Protein AF-A0A812WXY8-F1 (afdb_monomer_lite)

Structure (mmCIF, N/CA/C/O backbone):
data_AF-A0A812WXY8-F1
#
_entry.id   AF-A0A812WXY8-F1
#
loop_
_atom_site.group_PDB
_atom_site.id
_atom_site.type_symbol
_atom_site.label_atom_id
_atom_site.label_alt_id
_atom_site.label_comp_id
_atom_site.label_asym_id
_atom_site.label_entity_id
_atom_site.label_seq_id
_atom_site.pdbx_PDB_ins_code
_atom_site.Cartn_x
_atom_site.Cartn_y
_atom_site.Cartn_z
_atom_site.occupancy
_atom_site.B_iso_or_equiv
_atom_site.auth_seq_id
_atom_site.auth_comp_id
_atom_site.auth_asym_id
_atom_site.auth_atom_id
_atom_site.pdbx_PDB_model_num
ATOM 1 N N . MET A 1 1 ? -5.369 -4.329 -5.293 1.00 92.75 1 MET A N 1
ATOM 2 C CA . MET A 1 1 ? -5.398 -5.203 -4.104 1.00 92.75 1 MET A CA 1
ATOM 3 C C . MET A 1 1 ? -6.343 -4.602 -3.070 1.00 92.75 1 MET A C 1
ATOM 5 O O . MET A 1 1 ? -6.362 -3.384 -2.932 1.00 92.75 1 MET A O 1
ATOM 9 N N . HIS A 1 2 ? -7.153 -5.425 -2.402 1.00 94.81 2 HIS A N 1
ATOM 10 C CA . HIS A 1 2 ? -8.033 -4.974 -1.318 1.00 94.81 2 HIS A CA 1
ATOM 11 C C . HIS A 1 2 ? -7.280 -5.032 0.016 1.00 94.81 2 HIS A C 1
ATOM 13 O O . HIS A 1 2 ? -6.694 -6.066 0.333 1.00 94.81 2 HIS A O 1
ATOM 19 N N . ILE A 1 3 ? -7.305 -3.941 0.784 1.00 95.25 3 ILE A N 1
ATOM 20 C CA . ILE A 1 3 ? -6.678 -3.840 2.107 1.00 95.25 3 ILE A CA 1
ATOM 21 C C . ILE A 1 3 ? -7.783 -3.541 3.126 1.00 95.25 3 ILE A C 1
ATOM 23 O O . ILE A 1 3 ? -8.509 -2.567 2.926 1.00 95.25 3 ILE A O 1
ATOM 27 N N . PRO A 1 4 ? -7.926 -4.336 4.204 1.00 94.94 4 PRO A N 1
ATOM 28 C CA . PRO A 1 4 ? -8.888 -4.042 5.264 1.00 94.94 4 PRO A CA 1
ATOM 29 C C . PRO A 1 4 ? -8.693 -2.636 5.839 1.00 94.94 4 PRO A C 1
ATOM 31 O O . PRO A 1 4 ? -7.556 -2.201 6.019 1.00 94.94 4 PRO A O 1
ATOM 34 N N . GLU A 1 5 ? -9.789 -1.954 6.178 1.00 93.00 5 GLU A N 1
ATOM 35 C CA . GLU A 1 5 ? -9.777 -0.560 6.650 1.00 93.00 5 GLU A CA 1
ATOM 36 C C . GLU A 1 5 ? -8.794 -0.332 7.810 1.00 93.00 5 GLU A C 1
ATOM 38 O O . GLU A 1 5 ? -7.943 0.553 7.763 1.00 93.00 5 GLU A O 1
ATOM 43 N N . ASN A 1 6 ? -8.825 -1.212 8.814 1.00 93.62 6 ASN A N 1
ATOM 44 C CA . ASN A 1 6 ? -7.955 -1.145 9.991 1.00 93.62 6 ASN A CA 1
ATOM 45 C C . ASN A 1 6 ? -6.465 -1.406 9.686 1.00 93.62 6 ASN A C 1
ATOM 47 O O . ASN A 1 6 ? -5.612 -1.173 10.544 1.00 93.62 6 ASN A O 1
ATOM 51 N N . CYS A 1 7 ? -6.142 -1.893 8.487 1.00 95.81 7 CYS A N 1
ATOM 52 C CA . CYS A 1 7 ? -4.780 -2.173 8.044 1.00 95.81 7 CYS A CA 1
ATOM 53 C C . CYS A 1 7 ? -4.216 -1.090 7.120 1.00 95.81 7 CYS A C 1
ATOM 55 O O . CYS A 1 7 ? -3.000 -1.037 6.956 1.00 95.81 7 CYS A O 1
ATOM 57 N N . LYS A 1 8 ? -5.042 -0.217 6.530 1.00 94.25 8 LYS A N 1
ATOM 58 C CA . LYS A 1 8 ? -4.582 0.773 5.540 1.00 94.25 8 LYS A CA 1
ATOM 59 C C . LYS A 1 8 ? -3.500 1.687 6.098 1.00 94.25 8 LYS A C 1
ATOM 61 O O . LYS A 1 8 ? -2.414 1.742 5.535 1.00 94.25 8 LYS A O 1
ATOM 66 N N . GLY A 1 9 ? -3.750 2.305 7.254 1.00 94.19 9 GLY A N 1
ATOM 67 C CA . GLY A 1 9 ? -2.773 3.175 7.916 1.00 94.19 9 GLY A CA 1
ATOM 68 C C . GLY A 1 9 ? -1.476 2.457 8.310 1.00 94.19 9 GLY A C 1
ATOM 69 O O . GLY A 1 9 ? -0.403 3.053 8.271 1.00 94.19 9 GLY A O 1
ATOM 70 N N . TRP A 1 10 ? -1.567 1.165 8.647 1.00 94.56 10 TRP A N 1
ATOM 71 C CA . TRP A 1 10 ? -0.408 0.324 8.958 1.00 94.56 10 TRP A CA 1
ATOM 72 C C . TRP A 1 10 ? 0.440 0.059 7.713 1.00 94.56 10 TRP A C 1
ATOM 74 O O . TRP A 1 10 ? 1.647 0.270 7.732 1.00 94.56 10 TRP A O 1
ATOM 84 N N . VAL A 1 11 ? -0.209 -0.337 6.617 1.00 95.56 11 VAL A N 1
ATOM 85 C CA . VAL A 1 11 ? 0.438 -0.617 5.331 1.00 95.56 11 VAL A CA 1
ATOM 86 C C . VAL A 1 11 ? 1.039 0.646 4.717 1.00 95.56 11 VAL A C 1
ATOM 88 O O . VAL A 1 11 ? 2.129 0.596 4.155 1.00 95.56 11 VAL A O 1
ATOM 91 N N . THR A 1 12 ? 0.349 1.786 4.808 1.00 95.00 12 THR A N 1
ATOM 92 C CA . THR A 1 12 ? 0.853 3.054 4.270 1.00 95.00 12 THR A CA 1
ATOM 93 C C . THR A 1 12 ? 1.983 3.615 5.127 1.00 95.00 12 THR A C 1
ATOM 95 O O . THR A 1 12 ? 2.937 4.183 4.597 1.00 95.00 12 THR A O 1
ATOM 98 N N . GLY A 1 13 ? 1.902 3.464 6.449 1.00 93.81 13 GLY A N 1
ATOM 99 C CA . GLY A 1 13 ? 2.801 4.119 7.391 1.00 93.81 13 GLY A CA 1
ATOM 100 C C . GLY A 1 13 ? 2.605 5.639 7.442 1.00 93.81 13 GLY A C 1
ATOM 101 O O . GLY A 1 13 ? 1.785 6.225 6.725 1.00 93.81 13 GLY A O 1
ATOM 102 N N . ASN A 1 14 ? 3.378 6.303 8.304 1.00 93.19 14 ASN A N 1
ATOM 103 C CA . ASN A 1 14 ? 3.314 7.755 8.453 1.00 93.19 14 ASN A CA 1
ATOM 104 C C . ASN A 1 14 ? 3.763 8.442 7.156 1.00 93.19 14 ASN A C 1
ATOM 106 O O . ASN A 1 14 ? 4.881 8.227 6.691 1.00 93.19 14 ASN A O 1
ATOM 110 N N . ARG A 1 15 ? 2.893 9.273 6.569 1.00 91.62 15 ARG A N 1
ATOM 111 C CA . ARG A 1 15 ? 3.146 9.961 5.286 1.00 91.62 15 ARG A CA 1
ATOM 112 C C . ARG A 1 15 ? 3.590 9.014 4.154 1.00 91.62 15 ARG A C 1
ATOM 114 O O . ARG A 1 15 ? 4.328 9.428 3.264 1.00 91.62 15 ARG A O 1
ATOM 121 N N . GLY A 1 16 ? 3.161 7.750 4.181 1.00 94.19 16 GLY A N 1
ATOM 122 C CA . GLY A 1 16 ? 3.513 6.775 3.147 1.00 94.19 16 GLY A CA 1
ATOM 123 C C . GLY A 1 16 ? 4.876 6.095 3.329 1.00 94.19 16 GLY A C 1
ATOM 124 O O . GLY A 1 16 ? 5.325 5.422 2.405 1.00 94.19 16 GLY A O 1
ATOM 125 N N . SER A 1 17 ? 5.563 6.276 4.465 1.00 95.94 17 SER A N 1
ATOM 126 C CA . SER A 1 17 ? 6.932 5.776 4.665 1.00 95.94 17 SER A CA 1
ATOM 127 C C . SER A 1 17 ? 7.077 4.270 4.436 1.00 95.94 17 SER A C 1
ATOM 129 O O . SER A 1 17 ? 8.041 3.841 3.804 1.00 95.94 17 SER A O 1
ATOM 131 N N . GLU A 1 18 ? 6.117 3.476 4.915 1.00 96.25 18 GLU A N 1
ATOM 132 C CA . GLU A 1 18 ? 6.198 2.016 4.820 1.00 96.25 18 GLU A CA 1
ATOM 133 C C . GLU A 1 18 ? 5.923 1.547 3.390 1.00 96.25 18 GLU A C 1
ATOM 135 O O . GLU A 1 18 ? 6.655 0.712 2.858 1.00 96.25 18 GLU A O 1
ATOM 140 N N . LEU A 1 19 ? 4.970 2.186 2.701 1.00 96.12 19 LEU A N 1
ATOM 141 C CA . LEU A 1 19 ? 4.771 1.967 1.267 1.00 96.12 19 LEU A CA 1
ATOM 142 C C . LEU A 1 19 ? 6.045 2.265 0.470 1.00 96.12 19 LEU A C 1
ATOM 144 O O . LEU A 1 19 ? 6.458 1.428 -0.329 1.00 96.12 19 LEU A O 1
ATOM 148 N N . ARG A 1 20 ? 6.710 3.405 0.720 1.00 96.94 20 ARG A N 1
ATOM 149 C CA . ARG A 1 20 ? 7.961 3.767 0.025 1.00 96.94 20 ARG A CA 1
ATOM 150 C C . ARG A 1 20 ? 9.086 2.767 0.284 1.00 96.94 20 ARG A C 1
ATOM 152 O O . ARG A 1 20 ? 9.880 2.496 -0.613 1.00 96.94 20 ARG A O 1
ATOM 159 N N . ARG A 1 21 ? 9.146 2.185 1.482 1.00 97.19 21 ARG A N 1
ATOM 160 C CA . ARG A 1 21 ? 10.108 1.125 1.804 1.00 97.19 21 ARG A CA 1
ATOM 161 C C . ARG A 1 21 ? 9.853 -0.135 0.973 1.00 97.19 21 ARG A C 1
ATOM 163 O O . ARG A 1 21 ? 10.796 -0.691 0.411 1.00 97.19 21 ARG A O 1
ATOM 170 N N . VAL A 1 22 ? 8.598 -0.571 0.863 1.00 97.12 22 VAL A N 1
ATOM 171 C CA . VAL A 1 22 ? 8.238 -1.757 0.066 1.00 97.12 22 VAL A CA 1
ATOM 172 C C . VAL A 1 22 ? 8.461 -1.508 -1.427 1.00 97.12 22 VAL A C 1
ATOM 174 O O . VAL A 1 22 ? 8.983 -2.383 -2.117 1.00 97.12 22 VAL A O 1
ATOM 177 N N . GLU A 1 23 ? 8.138 -0.315 -1.926 1.00 97.25 23 GLU A N 1
ATOM 178 C CA . GLU A 1 23 ? 8.433 0.106 -3.303 1.00 97.25 23 GLU A CA 1
ATOM 179 C C . GLU A 1 23 ? 9.921 -0.037 -3.640 1.00 97.25 23 GLU A C 1
ATOM 181 O O . GLU A 1 23 ? 10.265 -0.674 -4.636 1.00 97.25 23 GLU A O 1
ATOM 186 N N . GLN A 1 24 ? 10.804 0.491 -2.783 1.00 97.25 24 GLN A N 1
ATOM 187 C CA . GLN A 1 24 ? 12.257 0.409 -2.965 1.00 97.25 24 GLN A CA 1
ATOM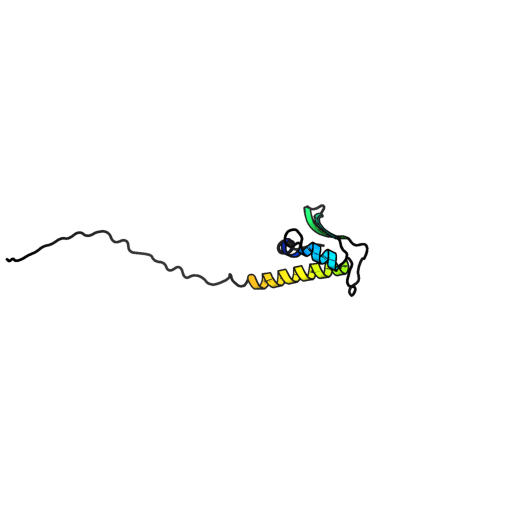 188 C C . GLN A 1 24 ? 12.760 -1.036 -2.933 1.00 97.25 24 GLN A C 1
ATOM 190 O O . GLN A 1 24 ? 13.571 -1.419 -3.771 1.00 97.25 24 GLN A O 1
ATOM 195 N N . ALA A 1 25 ? 12.250 -1.852 -2.007 1.00 96.50 25 ALA A N 1
ATOM 196 C CA . ALA A 1 25 ? 12.648 -3.253 -1.882 1.00 96.50 25 ALA A CA 1
ATOM 197 C C . ALA A 1 25 ? 12.228 -4.114 -3.087 1.00 96.50 25 ALA A C 1
ATOM 199 O O . ALA A 1 25 ? 12.834 -5.148 -3.354 1.00 96.50 25 ALA A O 1
ATOM 200 N N . THR A 1 26 ? 11.174 -3.715 -3.803 1.00 97.19 26 THR A N 1
ATOM 201 C CA . THR A 1 26 ? 10.549 -4.543 -4.846 1.00 97.19 26 THR A CA 1
ATOM 202 C C . THR A 1 26 ? 10.675 -3.962 -6.252 1.00 97.19 26 THR A C 1
ATOM 204 O O . THR A 1 26 ? 10.347 -4.650 -7.220 1.00 97.19 26 THR A O 1
ATOM 207 N N . GLY A 1 27 ? 11.140 -2.718 -6.399 1.00 96.88 27 GLY A N 1
ATOM 208 C CA . GLY A 1 27 ? 11.146 -2.015 -7.683 1.00 96.88 27 GLY A CA 1
ATOM 209 C C . GLY A 1 27 ? 9.729 -1.773 -8.210 1.00 96.88 27 GLY A C 1
ATOM 210 O O . GLY A 1 27 ? 9.442 -1.995 -9.392 1.00 96.88 27 GLY A O 1
ATOM 211 N N . THR A 1 28 ? 8.812 -1.395 -7.319 1.00 97.69 28 THR A N 1
ATOM 212 C CA . THR A 1 28 ? 7.413 -1.111 -7.663 1.00 97.69 28 THR A CA 1
ATOM 213 C C . THR A 1 28 ? 7.033 0.320 -7.300 1.00 97.69 28 THR A C 1
ATOM 215 O O . THR A 1 28 ? 7.738 0.990 -6.554 1.00 97.69 28 THR A O 1
ATOM 218 N N . PHE A 1 29 ? 5.925 0.798 -7.857 1.00 97.25 29 PHE A N 1
ATOM 219 C CA . PHE A 1 29 ? 5.294 2.059 -7.486 1.00 97.25 29 PHE A CA 1
ATOM 220 C C . PHE A 1 29 ? 3.861 1.781 -7.045 1.00 97.25 29 PHE A C 1
ATOM 222 O O . PHE A 1 29 ? 3.120 1.082 -7.742 1.00 97.25 29 PHE A O 1
ATOM 229 N N . MET A 1 30 ? 3.474 2.297 -5.886 1.00 96.56 30 MET A N 1
ATOM 230 C CA . MET A 1 30 ? 2.246 1.930 -5.203 1.00 96.56 30 MET A CA 1
ATOM 231 C C . MET A 1 30 ? 1.528 3.146 -4.625 1.00 96.56 30 MET A C 1
ATOM 233 O O . MET A 1 30 ? 2.140 4.084 -4.118 1.00 96.56 30 MET A O 1
ATOM 237 N N . PHE A 1 31 ? 0.199 3.127 -4.673 1.00 96.00 31 PHE A N 1
ATOM 238 C CA . PHE A 1 31 ? -0.626 4.144 -4.023 1.00 96.00 31 PHE A CA 1
ATOM 239 C C . PHE A 1 31 ? -2.053 3.648 -3.790 1.00 96.00 31 PHE A C 1
ATOM 241 O O . PHE A 1 31 ? -2.516 2.708 -4.442 1.00 96.00 31 PHE A O 1
ATOM 248 N N . MET A 1 32 ? -2.739 4.293 -2.848 1.00 95.81 32 MET A N 1
ATOM 249 C CA . MET A 1 32 ? -4.157 4.070 -2.582 1.00 95.81 32 MET A CA 1
ATOM 250 C C . MET A 1 32 ? -4.999 4.941 -3.516 1.00 95.81 32 MET A C 1
ATOM 252 O O . MET A 1 32 ? -4.701 6.121 -3.703 1.00 95.81 32 MET A O 1
ATOM 256 N N . ALA A 1 33 ? -6.040 4.366 -4.109 1.00 95.75 33 ALA A N 1
ATOM 257 C CA . ALA A 1 33 ? -6.987 5.088 -4.950 1.00 95.75 33 ALA A CA 1
ATOM 258 C C . ALA A 1 33 ? -8.391 4.503 -4.813 1.00 95.75 33 ALA A C 1
ATOM 260 O O . ALA A 1 33 ? -8.547 3.308 -4.569 1.00 95.75 33 ALA A O 1
ATOM 261 N N . LEU A 1 34 ? -9.407 5.339 -5.010 1.00 96.00 34 LEU A N 1
ATOM 262 C CA . LEU A 1 34 ? -10.794 4.890 -5.063 1.00 96.00 34 LEU A CA 1
ATOM 263 C C . LEU A 1 34 ? -11.068 4.186 -6.395 1.00 96.00 34 LEU A C 1
ATOM 265 O O . LEU A 1 34 ? -10.641 4.647 -7.456 1.00 96.00 34 LEU A O 1
ATOM 269 N N . ASP A 1 35 ? -11.783 3.069 -6.342 1.00 93.38 35 ASP A N 1
ATOM 270 C CA . ASP A 1 35 ? -12.326 2.426 -7.531 1.00 93.38 35 ASP A CA 1
ATOM 271 C C . ASP A 1 35 ? -13.643 3.088 -7.986 1.00 93.38 35 ASP A C 1
ATOM 273 O O . ASP A 1 35 ? -14.128 4.057 -7.402 1.00 93.38 35 ASP A O 1
ATOM 277 N N . ARG A 1 36 ? -14.253 2.548 -9.048 1.00 93.62 36 ARG A N 1
ATOM 278 C CA . ARG A 1 36 ? -15.527 3.049 -9.597 1.00 93.62 36 ARG A CA 1
ATOM 279 C C . ARG A 1 36 ? -16.715 2.976 -8.624 1.00 93.62 36 ARG A C 1
ATOM 281 O O . ARG A 1 36 ? -17.751 3.566 -8.905 1.00 93.62 36 AR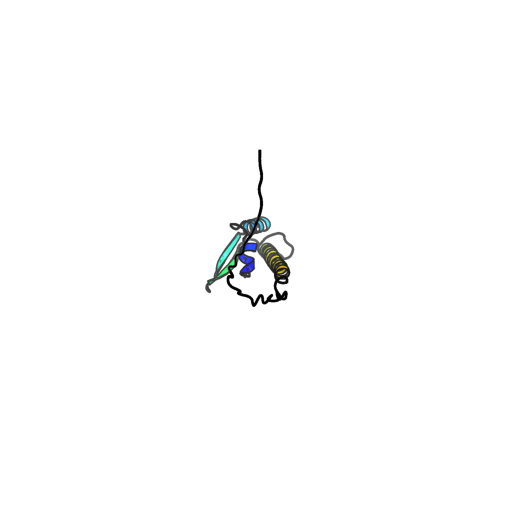G A O 1
ATOM 288 N N . HIS A 1 37 ? -16.594 2.201 -7.550 1.00 93.75 37 HIS A N 1
ATOM 289 C CA . HIS A 1 37 ? -17.600 2.042 -6.505 1.00 93.75 37 HIS A CA 1
ATOM 290 C C . HIS A 1 37 ? -17.299 2.917 -5.278 1.00 93.75 37 HIS A C 1
ATOM 292 O O . HIS A 1 37 ? -18.097 2.933 -4.349 1.00 93.75 37 HIS A O 1
ATOM 298 N N . GLY A 1 38 ? -16.191 3.670 -5.288 1.00 92.44 38 GLY A N 1
ATOM 299 C CA . GLY A 1 38 ? -15.747 4.474 -4.151 1.00 92.44 38 GLY A CA 1
ATOM 300 C C . GLY A 1 38 ? -14.960 3.680 -3.109 1.00 92.44 38 GLY A C 1
ATOM 301 O O . GLY A 1 38 ? -14.672 4.214 -2.044 1.00 92.44 38 GLY A O 1
ATOM 302 N N . GLU A 1 39 ? -14.583 2.433 -3.404 1.00 93.25 39 GLU A N 1
ATOM 303 C CA . GLU A 1 39 ? -13.808 1.598 -2.488 1.00 93.25 39 GLU A CA 1
ATOM 304 C C . GLU A 1 39 ? -12.316 1.847 -2.683 1.00 93.25 39 GLU A C 1
ATOM 306 O O . GLU A 1 39 ? -11.790 1.786 -3.799 1.00 93.25 39 GLU A O 1
ATOM 311 N N . GLU A 1 40 ? -11.605 2.109 -1.591 1.00 94.38 40 GLU A N 1
ATOM 312 C CA . GLU A 1 40 ? -10.174 2.378 -1.655 1.00 94.38 40 GLU A CA 1
ATOM 313 C C . GLU A 1 40 ? -9.372 1.087 -1.868 1.00 94.38 40 GLU A C 1
ATOM 315 O O . GLU A 1 40 ? -9.488 0.109 -1.124 1.00 94.38 40 GLU A O 1
ATOM 320 N N . ARG A 1 41 ? -8.507 1.092 -2.881 1.00 96.12 41 ARG A N 1
ATOM 321 C CA . ARG A 1 41 ? -7.673 -0.042 -3.271 1.00 96.12 41 ARG A CA 1
ATOM 322 C C . ARG A 1 41 ? -6.215 0.362 -3.351 1.00 96.12 41 ARG A C 1
ATOM 324 O O . ARG A 1 41 ? -5.883 1.442 -3.831 1.00 96.12 41 ARG A O 1
ATOM 331 N N . LEU A 1 42 ? -5.343 -0.571 -2.983 1.00 96.81 42 LEU A N 1
ATOM 332 C CA . LEU A 1 42 ? -3.919 -0.450 -3.254 1.00 96.81 42 LEU A CA 1
ATOM 333 C C . LEU A 1 42 ? -3.641 -0.846 -4.706 1.00 96.81 42 LEU A C 1
ATOM 335 O O . LEU A 1 42 ? -3.955 -1.970 -5.125 1.00 96.81 42 LEU A O 1
ATOM 339 N N . LEU A 1 43 ? -3.045 0.065 -5.466 1.00 96.81 43 LEU A N 1
ATOM 340 C CA . LEU A 1 43 ? -2.566 -0.177 -6.821 1.00 96.81 43 LEU A CA 1
ATOM 341 C C . LEU A 1 43 ? -1.062 -0.452 -6.793 1.00 96.81 43 LEU A C 1
ATOM 343 O O . LEU A 1 43 ? -0.331 0.229 -6.081 1.00 96.81 43 LEU A O 1
ATOM 347 N N . ILE A 1 44 ? -0.613 -1.449 -7.562 1.00 96.81 44 ILE A N 1
ATOM 348 C CA . ILE A 1 44 ? 0.795 -1.858 -7.645 1.00 96.81 44 ILE A CA 1
ATOM 349 C C . ILE A 1 44 ? 1.226 -1.839 -9.108 1.00 96.81 44 ILE A C 1
ATOM 351 O O . ILE A 1 44 ? 0.783 -2.662 -9.914 1.00 96.81 44 ILE A O 1
ATOM 355 N N . PHE A 1 45 ? 2.120 -0.916 -9.441 1.00 96.75 45 PHE A N 1
ATOM 356 C CA . PHE A 1 45 ? 2.687 -0.754 -10.771 1.00 96.75 45 PHE A CA 1
ATOM 357 C C . PHE A 1 45 ? 4.128 -1.250 -10.794 1.00 96.75 45 PHE A C 1
ATOM 359 O O . PHE A 1 45 ? 4.939 -0.919 -9.932 1.00 96.75 45 PHE A O 1
ATOM 366 N N . SER A 1 46 ? 4.454 -2.054 -11.802 1.00 95.00 46 SER A N 1
ATOM 367 C CA . SER A 1 46 ? 5.827 -2.452 -12.108 1.00 95.00 46 SER A CA 1
ATOM 368 C C . SER A 1 46 ? 5.898 -3.027 -13.515 1.00 95.00 46 SER A C 1
ATOM 370 O O . SER A 1 46 ? 4.945 -3.677 -13.965 1.00 95.00 46 SER A O 1
ATOM 372 N N . ALA A 1 47 ? 7.037 -2.818 -14.175 1.00 93.75 47 ALA A N 1
ATOM 373 C CA . ALA A 1 47 ? 7.387 -3.487 -15.425 1.00 93.75 47 ALA A CA 1
ATOM 374 C C . ALA A 1 47 ? 7.693 -4.980 -15.205 1.00 93.75 47 ALA A C 1
ATOM 376 O O . ALA A 1 47 ? 7.506 -5.790 -16.109 1.00 93.75 47 ALA A O 1
ATOM 377 N N . ASN A 1 48 ? 8.111 -5.357 -13.992 1.00 93.62 48 ASN A N 1
ATOM 378 C CA . ASN A 1 48 ? 8.366 -6.740 -13.621 1.00 93.62 48 ASN A CA 1
ATOM 379 C C . ASN A 1 48 ? 7.130 -7.341 -12.931 1.00 93.62 48 ASN A C 1
ATOM 381 O O . ASN A 1 48 ? 6.716 -6.899 -11.855 1.00 93.62 48 ASN A O 1
ATOM 385 N N . GLY A 1 49 ? 6.540 -8.376 -13.533 1.00 92.44 49 GLY A N 1
ATOM 386 C CA . GLY A 1 49 ? 5.446 -9.130 -12.913 1.00 92.44 49 GLY A CA 1
ATOM 387 C C . GLY A 1 49 ? 5.863 -9.849 -11.622 1.00 92.44 49 GLY A C 1
ATOM 388 O O . GLY A 1 49 ? 5.039 -10.012 -10.723 1.00 92.44 49 GLY A O 1
ATOM 389 N N . GLY A 1 50 ? 7.146 -10.194 -11.495 1.00 92.94 50 GLY A N 1
ATOM 390 C CA . GLY A 1 50 ? 7.687 -11.002 -10.407 1.00 92.94 50 GLY A CA 1
ATOM 391 C C . GLY A 1 50 ? 7.371 -12.493 -10.561 1.00 92.94 50 GLY A C 1
ATOM 392 O O . GLY A 1 50 ? 6.651 -12.918 -11.466 1.00 92.94 50 GLY A O 1
ATOM 393 N N . SER A 1 51 ? 7.917 -13.298 -9.653 1.00 91.81 51 SER A N 1
ATOM 394 C CA . SER A 1 51 ? 7.595 -14.721 -9.505 1.00 91.81 51 SER A CA 1
ATOM 395 C C . SER A 1 51 ? 7.496 -15.075 -8.021 1.00 91.81 51 SER A C 1
ATOM 397 O O . SER A 1 51 ? 7.787 -14.241 -7.166 1.00 91.81 51 SER A O 1
ATOM 399 N N . LYS A 1 52 ? 7.096 -16.311 -7.697 1.00 85.12 52 LYS A N 1
ATOM 400 C CA . LYS A 1 52 ? 6.895 -16.739 -6.302 1.00 85.12 52 LYS A CA 1
ATOM 401 C C . LYS A 1 52 ? 8.173 -16.718 -5.461 1.00 85.12 52 LYS A C 1
ATOM 403 O O . LYS A 1 52 ? 8.082 -16.641 -4.243 1.00 85.12 52 LYS A O 1
ATOM 408 N N . THR A 1 53 ? 9.333 -16.834 -6.102 1.00 88.06 53 THR A N 1
ATOM 409 C CA . THR A 1 53 ? 10.634 -16.988 -5.436 1.00 88.06 53 THR A CA 1
ATOM 410 C C . THR A 1 53 ? 11.597 -15.849 -5.739 1.00 88.06 53 THR A C 1
ATOM 412 O O . THR A 1 53 ? 12.683 -15.824 -5.176 1.00 88.06 53 THR A O 1
ATOM 415 N N . ALA A 1 54 ? 11.248 -14.949 -6.660 1.00 89.88 54 ALA A N 1
ATOM 416 C CA . ALA A 1 54 ? 12.122 -13.853 -7.044 1.00 89.88 54 ALA A CA 1
ATOM 417 C C . ALA A 1 54 ? 11.936 -12.652 -6.119 1.00 89.88 54 ALA A C 1
ATOM 419 O O . ALA A 1 54 ? 10.809 -12.234 -5.838 1.00 89.88 54 ALA A O 1
ATOM 420 N N . ASP A 1 55 ? 13.055 -12.041 -5.750 1.00 89.06 55 ASP A N 1
ATOM 421 C CA . ASP A 1 55 ? 13.066 -10.781 -5.030 1.00 89.06 55 ASP A CA 1
ATOM 422 C C . ASP A 1 55 ? 12.810 -9.631 -6.014 1.00 89.06 55 ASP A C 1
ATOM 424 O O . ASP A 1 55 ? 13.715 -9.104 -6.655 1.00 89.06 55 ASP A O 1
ATOM 428 N N . GLY A 1 56 ? 11.537 -9.266 -6.180 1.00 94.00 56 GLY A N 1
ATOM 429 C CA . GLY A 1 56 ? 11.125 -8.063 -6.904 1.00 94.00 56 GLY A CA 1
ATOM 430 C C . GLY A 1 56 ? 9.855 -8.215 -7.737 1.00 94.00 56 GLY A C 1
ATOM 431 O O . GLY A 1 56 ? 9.293 -9.300 -7.903 1.00 94.00 56 GLY A O 1
ATOM 432 N N . GLY A 1 57 ? 9.398 -7.091 -8.280 1.00 96.38 57 GLY A N 1
ATOM 433 C CA . GLY A 1 57 ? 8.194 -7.012 -9.097 1.00 96.38 57 GLY A CA 1
ATOM 434 C C . GLY A 1 57 ? 6.895 -7.089 -8.297 1.00 96.38 57 GLY A C 1
ATOM 435 O O . GLY A 1 57 ? 6.879 -7.115 -7.062 1.00 96.38 57 GLY A O 1
ATOM 436 N N . ARG A 1 58 ? 5.773 -7.114 -9.027 1.00 96.31 58 ARG A N 1
ATOM 437 C CA . ARG A 1 58 ? 4.428 -7.014 -8.433 1.00 96.31 58 ARG A CA 1
ATOM 438 C C . ARG A 1 58 ? 4.119 -8.143 -7.452 1.00 96.31 58 ARG A C 1
ATOM 440 O O . ARG A 1 58 ? 3.567 -7.868 -6.394 1.00 96.31 58 ARG A O 1
ATOM 447 N N . MET A 1 59 ? 4.496 -9.383 -7.777 1.00 95.88 59 MET A N 1
ATOM 448 C CA . MET A 1 59 ? 4.219 -10.535 -6.911 1.00 95.88 59 MET A CA 1
ATOM 449 C C . MET A 1 59 ? 4.969 -10.452 -5.573 1.00 95.88 59 MET A C 1
ATOM 451 O O . MET A 1 59 ? 4.402 -10.779 -4.531 1.00 95.88 59 MET A O 1
ATOM 455 N N . HIS A 1 60 ? 6.217 -9.967 -5.579 1.00 96.94 60 HIS A N 1
ATOM 456 C CA . HIS A 1 60 ? 6.969 -9.770 -4.342 1.00 96.94 60 HIS A CA 1
ATOM 457 C C . HIS A 1 60 ? 6.363 -8.645 -3.492 1.00 96.94 60 HIS A C 1
ATOM 459 O O . HIS A 1 60 ? 6.174 -8.826 -2.290 1.00 96.94 60 HIS A O 1
ATOM 465 N N . ALA A 1 61 ? 5.988 -7.521 -4.112 1.00 97.06 61 ALA A N 1
ATOM 466 C CA . ALA A 1 61 ? 5.305 -6.433 -3.414 1.00 97.06 61 ALA A CA 1
ATOM 467 C C . ALA A 1 61 ? 4.002 -6.910 -2.762 1.00 97.06 61 ALA A C 1
ATOM 469 O O . ALA A 1 61 ? 3.819 -6.732 -1.563 1.00 97.06 61 ALA A O 1
ATOM 470 N N . GLU A 1 62 ? 3.139 -7.601 -3.510 1.00 96.50 62 GLU A N 1
ATOM 471 C CA . GLU A 1 62 ? 1.885 -8.148 -2.985 1.00 96.50 62 GLU A CA 1
ATOM 472 C C . GLU A 1 62 ? 2.109 -9.097 -1.796 1.00 96.50 62 GLU A C 1
ATOM 474 O O . GLU A 1 62 ? 1.353 -9.046 -0.823 1.00 96.50 62 GLU A O 1
ATOM 479 N N . ARG A 1 63 ? 3.165 -9.921 -1.823 1.00 96.12 63 ARG A N 1
ATOM 480 C CA . ARG A 1 63 ? 3.534 -10.785 -0.691 1.00 96.12 63 ARG A CA 1
ATOM 481 C C . ARG A 1 63 ? 3.870 -9.969 0.559 1.00 96.12 63 ARG A C 1
ATOM 483 O O . ARG A 1 63 ? 3.297 -10.239 1.611 1.00 96.12 63 ARG A O 1
ATOM 490 N N . LEU A 1 64 ? 4.733 -8.959 0.441 1.00 96.56 64 LEU A N 1
ATOM 491 C CA . LEU A 1 64 ? 5.127 -8.116 1.576 1.00 96.56 64 LEU A CA 1
ATOM 492 C C . LEU A 1 64 ? 3.935 -7.345 2.158 1.00 96.56 64 LEU A C 1
ATOM 494 O O . LEU A 1 64 ? 3.768 -7.291 3.374 1.00 96.56 64 LEU A O 1
ATOM 498 N N . ILE A 1 65 ? 3.059 -6.802 1.305 1.00 97.06 65 ILE A N 1
ATOM 499 C CA . ILE A 1 65 ? 1.837 -6.137 1.773 1.00 97.06 65 ILE A CA 1
ATOM 500 C C . ILE A 1 65 ? 0.926 -7.123 2.518 1.00 97.06 65 ILE A C 1
ATOM 502 O O . ILE A 1 65 ? 0.428 -6.805 3.599 1.00 97.06 65 ILE A O 1
ATOM 506 N N . ASN A 1 66 ? 0.718 -8.324 1.973 1.00 96.25 66 ASN A N 1
ATOM 507 C CA . ASN A 1 66 ? -0.092 -9.354 2.626 1.00 96.25 66 ASN A CA 1
ATOM 508 C C . ASN A 1 66 ? 0.487 -9.772 3.982 1.00 96.25 66 ASN A C 1
ATOM 510 O O . ASN A 1 66 ? -0.271 -9.945 4.934 1.00 96.25 66 ASN A O 1
ATOM 514 N N . GLU A 1 67 ? 1.808 -9.905 4.090 1.00 95.88 67 GLU A N 1
ATOM 515 C CA . GLU A 1 67 ? 2.490 -10.209 5.350 1.00 95.88 67 GLU A CA 1
ATOM 516 C C . GLU A 1 67 ? 2.247 -9.112 6.395 1.00 95.88 67 GLU A C 1
ATOM 518 O O . GLU A 1 67 ? 1.828 -9.430 7.507 1.00 95.88 67 GLU A O 1
ATOM 523 N N . MET A 1 68 ? 2.375 -7.832 6.024 1.00 95.19 68 MET A N 1
ATOM 524 C CA . MET A 1 68 ? 2.074 -6.708 6.924 1.00 95.19 68 MET A CA 1
ATOM 525 C C . MET A 1 68 ? 0.612 -6.693 7.386 1.00 95.19 68 MET A C 1
ATOM 527 O O . MET A 1 68 ? 0.326 -6.453 8.561 1.00 95.19 68 MET A O 1
ATOM 531 N N . VAL A 1 69 ? -0.332 -6.960 6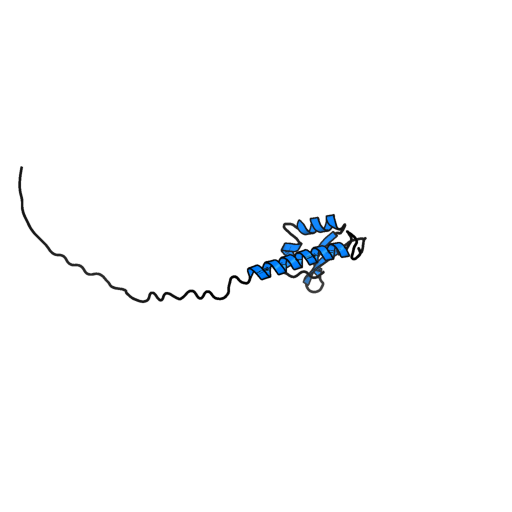.476 1.00 95.81 69 VAL A N 1
ATOM 532 C CA . VAL A 1 69 ? -1.762 -7.055 6.811 1.00 95.81 69 VAL A CA 1
ATOM 533 C C . VAL A 1 69 ? -1.999 -8.201 7.792 1.00 95.81 69 VAL A C 1
ATOM 535 O O . VAL A 1 69 ? -2.657 -8.014 8.816 1.00 95.81 69 VAL A O 1
ATOM 538 N N . GLN A 1 70 ? -1.437 -9.380 7.523 1.00 94.50 70 GLN A N 1
ATOM 539 C CA . GLN A 1 70 ? -1.564 -10.535 8.410 1.00 94.50 70 GLN A CA 1
ATOM 540 C C . GLN A 1 70 ? -0.940 -10.277 9.783 1.00 94.50 70 GLN A C 1
ATOM 542 O O . GLN A 1 70 ? -1.523 -10.662 10.796 1.00 94.50 70 GLN A O 1
ATOM 547 N N . GLU A 1 71 ? 0.215 -9.616 9.837 1.00 93.25 71 GLU A N 1
ATOM 548 C CA . GLU A 1 71 ? 0.875 -9.236 11.083 1.00 93.25 71 GLU A CA 1
ATOM 549 C C . GLU A 1 71 ? -0.016 -8.315 11.925 1.00 93.25 71 GLU A C 1
ATOM 551 O O . GLU A 1 71 ? -0.269 -8.604 13.099 1.00 93.25 71 GLU A O 1
ATOM 556 N N . LYS A 1 72 ? -0.584 -7.270 11.310 1.00 92.69 72 LYS A N 1
ATOM 557 C CA . LYS A 1 72 ? -1.505 -6.346 11.982 1.00 92.69 72 LYS A CA 1
ATOM 558 C C . LYS A 1 72 ? -2.751 -7.058 12.509 1.00 92.69 72 LYS A C 1
ATOM 560 O O . LYS A 1 72 ? -3.115 -6.873 13.669 1.00 92.69 72 LYS A O 1
ATOM 565 N N . LEU A 1 73 ? -3.372 -7.917 11.699 1.00 91.44 73 LEU A N 1
ATOM 566 C CA . LEU A 1 73 ? -4.560 -8.673 12.110 1.00 91.44 73 LEU A CA 1
ATOM 567 C C . LEU A 1 73 ? -4.257 -9.640 13.266 1.00 91.44 73 LEU A C 1
ATOM 569 O O . LEU A 1 73 ? -5.051 -9.754 14.203 1.00 91.44 73 LEU A O 1
ATOM 573 N N . ARG A 1 74 ? -3.089 -10.298 13.259 1.00 89.19 74 ARG A N 1
ATOM 574 C CA . ARG A 1 74 ? -2.630 -11.148 14.374 1.00 89.19 74 ARG A CA 1
ATOM 575 C C . ARG A 1 74 ? -2.381 -10.336 15.649 1.00 89.19 74 ARG A C 1
ATOM 577 O O . ARG A 1 74 ? -2.713 -10.807 16.736 1.00 89.19 74 ARG A O 1
ATOM 584 N N . GLY A 1 75 ? -1.814 -9.135 15.527 1.00 81.31 75 GLY A N 1
ATOM 585 C CA . GLY A 1 75 ? -1.573 -8.220 16.646 1.00 81.31 75 GLY A CA 1
ATOM 586 C C . GLY A 1 75 ? -2.865 -7.704 17.284 1.00 81.31 75 GLY A C 1
ATOM 587 O O . GLY A 1 75 ? -3.022 -7.781 18.502 1.00 81.31 75 GLY A O 1
ATOM 588 N N . ASP A 1 76 ? -3.829 -7.272 16.470 1.00 74.44 76 ASP A N 1
ATOM 589 C CA . ASP A 1 76 ? -5.128 -6.774 16.949 1.00 74.44 76 ASP A CA 1
ATOM 590 C C . ASP A 1 76 ? -5.952 -7.874 17.636 1.00 74.44 76 ASP A C 1
ATOM 592 O O . ASP A 1 76 ? -6.628 -7.623 18.636 1.00 74.44 76 ASP A O 1
ATOM 596 N N . SER A 1 77 ? -5.822 -9.122 17.176 1.00 60.12 77 SER A N 1
ATOM 597 C CA . SER A 1 77 ? -6.449 -10.290 17.811 1.00 60.12 77 SER A CA 1
ATOM 598 C C . SER A 1 77 ? -5.959 -10.519 19.248 1.00 60.12 77 SER A C 1
ATOM 600 O O . SER A 1 77 ? -6.709 -11.011 20.086 1.00 60.12 77 SER A O 1
ATOM 602 N N . ARG A 1 78 ? -4.717 -10.130 19.568 1.00 55.78 78 ARG A N 1
ATOM 603 C CA . ARG A 1 78 ? -4.147 -10.231 20.926 1.00 55.78 78 ARG A CA 1
ATOM 604 C C . ARG A 1 78 ? -4.500 -9.037 21.818 1.00 55.78 78 ARG A C 1
ATOM 606 O O . ARG A 1 78 ? -4.363 -9.134 23.034 1.00 55.78 78 ARG A O 1
ATOM 613 N N . GLY A 1 79 ? -4.960 -7.929 21.235 1.00 50.12 79 GLY A N 1
ATOM 614 C CA . GLY A 1 79 ? -5.403 -6.734 21.961 1.00 50.12 79 GLY A CA 1
ATOM 615 C C . GLY A 1 79 ? -6.885 -6.747 22.342 1.00 50.12 79 GLY A C 1
ATOM 616 O O . GLY A 1 79 ? -7.284 -6.023 23.250 1.00 50.12 79 GLY A O 1
ATOM 617 N N . ARG A 1 80 ? -7.706 -7.583 21.690 1.00 47.25 80 ARG A N 1
ATOM 618 C CA . ARG A 1 80 ? -9.164 -7.611 21.900 1.00 47.25 80 ARG A CA 1
ATOM 619 C C . ARG A 1 80 ? -9.640 -8.554 23.015 1.00 47.25 80 ARG A C 1
ATOM 621 O O . ARG A 1 80 ? -10.798 -8.477 23.400 1.00 47.25 80 ARG A O 1
ATOM 628 N N . SER A 1 81 ? -8.753 -9.358 23.608 1.00 45.97 81 SER A N 1
ATOM 629 C CA . SER A 1 81 ? -9.062 -10.220 24.769 1.00 45.97 81 SER A CA 1
ATOM 630 C C . SER A 1 81 ? -8.849 -9.547 26.135 1.00 45.97 81 SER A C 1
ATOM 632 O O . SER A 1 81 ? -8.707 -10.236 27.142 1.00 45.97 81 SER A O 1
ATOM 634 N N . ARG A 1 82 ? -8.796 -8.210 26.208 1.00 50.50 82 ARG A N 1
ATOM 635 C CA . ARG A 1 82 ? -8.639 -7.470 27.478 1.00 50.50 82 ARG A CA 1
ATOM 636 C C . ARG A 1 82 ? -9.827 -6.579 27.834 1.00 50.50 82 ARG A C 1
ATOM 638 O O . ARG A 1 82 ? -9.669 -5.601 28.563 1.00 50.50 82 ARG A O 1
ATOM 645 N N . SER A 1 83 ? -11.017 -6.895 27.331 1.00 50.84 83 SER A N 1
ATOM 646 C CA . SER A 1 83 ? -12.237 -6.158 27.680 1.00 50.84 83 SER A CA 1
ATOM 647 C C . SER A 1 83 ? -13.490 -7.019 27.540 1.00 50.84 83 SER A C 1
ATOM 649 O O . SER A 1 83 ? -14.407 -6.650 26.817 1.00 50.84 83 SER A O 1
ATOM 651 N N . ASP A 1 84 ? -13.537 -8.159 28.225 1.00 48.16 84 ASP A N 1
ATOM 652 C CA . ASP A 1 84 ? -14.825 -8.767 28.548 1.00 48.16 84 ASP A CA 1
ATOM 653 C C . ASP A 1 84 ? -14.732 -9.484 29.902 1.00 48.16 84 ASP A C 1
ATOM 655 O O . ASP A 1 84 ? -13.832 -10.292 30.120 1.00 48.16 84 ASP A O 1
ATOM 659 N N . SER A 1 85 ? -15.645 -9.146 30.813 1.00 48.56 85 SER A N 1
ATOM 660 C CA . SER A 1 85 ? -15.860 -9.781 32.126 1.00 48.56 85 SER A CA 1
ATOM 661 C C . SER A 1 85 ? -14.870 -9.495 33.277 1.00 48.56 85 SER A C 1
ATOM 663 O O . SER A 1 85 ? -14.361 -10.408 33.923 1.00 48.56 85 SER A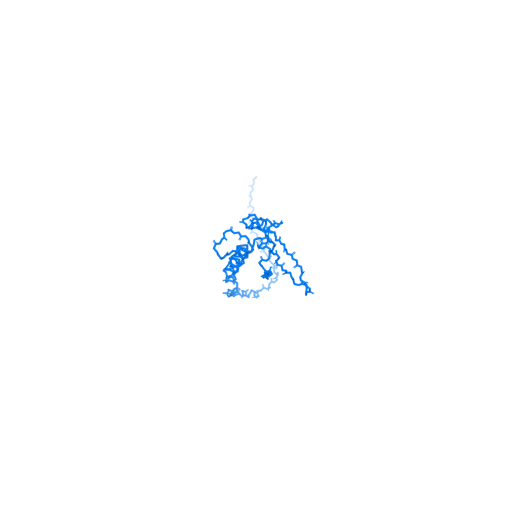 O 1
ATOM 665 N N . LEU A 1 86 ? -14.698 -8.224 33.654 1.00 48.78 86 LEU A N 1
ATOM 666 C CA . LEU A 1 86 ? -14.664 -7.890 35.086 1.00 48.78 86 LEU A CA 1
ATOM 667 C C . LEU A 1 86 ? -15.819 -6.935 35.364 1.00 48.78 86 LEU A C 1
ATOM 669 O O . LEU A 1 86 ? -15.683 -5.716 35.267 1.00 48.78 86 LEU A O 1
ATOM 673 N N . GLU A 1 87 ? -16.970 -7.530 35.666 1.00 48.56 87 GLU A N 1
ATOM 674 C CA . GLU A 1 87 ? -18.060 -6.870 36.368 1.00 48.56 87 GLU A CA 1
ATOM 675 C C . GLU A 1 87 ? -17.475 -6.191 37.611 1.00 48.56 87 GLU A C 1
ATOM 677 O O . GLU A 1 87 ? -17.083 -6.843 38.578 1.00 48.56 87 GLU A O 1
ATOM 682 N N . MET A 1 88 ? -17.351 -4.866 37.566 1.00 47.59 88 MET A N 1
ATOM 683 C CA . MET A 1 88 ? -17.133 -4.078 38.770 1.00 47.59 88 MET A CA 1
ATOM 684 C C . MET A 1 88 ? -18.405 -4.220 39.607 1.00 47.59 88 MET A C 1
ATOM 686 O O . MET A 1 88 ? -19.457 -3.772 39.148 1.00 47.59 88 MET A O 1
ATOM 690 N N . PRO A 1 89 ? -18.360 -4.819 40.811 1.00 44.88 89 PRO A N 1
ATOM 691 C CA . PRO A 1 89 ? -19.533 -4.852 41.659 1.00 44.88 89 PRO A CA 1
ATOM 692 C C . PRO A 1 89 ? -19.849 -3.410 42.039 1.00 44.88 89 PRO A C 1
ATOM 694 O O . PRO A 1 89 ? -19.025 -2.730 42.661 1.00 44.88 89 PRO A O 1
ATOM 697 N N . GLU A 1 90 ? -21.040 -2.949 41.662 1.00 45.75 90 GLU A N 1
ATOM 698 C CA . GLU A 1 90 ? -21.639 -1.737 42.198 1.00 45.75 90 GLU A CA 1
ATOM 699 C C . GLU A 1 90 ? -21.592 -1.810 43.727 1.00 45.75 90 GLU A C 1
ATOM 701 O O . GLU A 1 90 ? -22.399 -2.478 44.377 1.00 45.75 90 GLU A O 1
ATOM 706 N N . ARG A 1 91 ? -20.641 -1.102 44.343 1.00 44.56 91 ARG A N 1
ATOM 707 C CA . ARG A 1 91 ? -20.743 -0.771 45.761 1.00 44.56 91 ARG A CA 1
ATOM 708 C C . ARG A 1 91 ? -21.837 0.274 45.896 1.00 44.56 91 ARG A C 1
ATOM 710 O O . ARG A 1 91 ? -21.591 1.477 45.885 1.00 44.56 91 ARG A O 1
ATOM 717 N N . SER A 1 92 ? -23.050 -0.236 46.045 1.00 45.69 92 SER A N 1
ATOM 718 C CA . SER A 1 92 ? -24.247 0.441 46.511 1.00 45.69 92 SER A CA 1
ATOM 719 C C . SER A 1 92 ? -23.981 1.175 47.832 1.00 45.69 92 SER A C 1
ATOM 721 O O . SER A 1 92 ? -24.272 0.660 48.912 1.00 45.69 92 SER A O 1
ATOM 723 N N . ASN A 1 93 ? -23.436 2.392 47.781 1.00 47.47 93 ASN A N 1
ATOM 724 C CA . ASN A 1 93 ? -23.354 3.256 48.955 1.00 47.47 93 ASN A CA 1
ATOM 725 C C . ASN A 1 93 ? -24.647 4.063 49.078 1.00 47.47 93 ASN A C 1
ATOM 727 O O . ASN A 1 93 ? -24.705 5.265 48.821 1.00 47.47 93 ASN A O 1
ATOM 731 N N . SER A 1 94 ? -25.718 3.359 49.438 1.00 47.31 94 SER A N 1
ATOM 732 C CA . SER A 1 94 ? -26.964 3.991 49.833 1.00 47.31 94 SER A CA 1
ATOM 733 C C . SER A 1 94 ? -26.988 4.162 51.353 1.00 47.31 94 SER A C 1
ATOM 735 O O . SER A 1 94 ? -26.792 3.209 52.102 1.00 47.31 94 SER A O 1
ATOM 737 N N . ARG A 1 95 ? -27.371 5.377 51.771 1.00 43.97 95 ARG A N 1
ATOM 738 C CA . ARG A 1 95 ? -27.878 5.755 53.103 1.00 43.97 95 ARG A CA 1
ATOM 739 C C . ARG A 1 95 ? -26.802 6.121 54.143 1.00 43.97 95 ARG A C 1
ATOM 741 O O . ARG A 1 95 ? -26.340 5.279 54.900 1.00 43.97 95 ARG A O 1
ATOM 748 N N . ARG A 1 96 ? -26.626 7.427 54.379 1.00 42.72 96 ARG A N 1
ATOM 749 C CA . ARG A 1 96 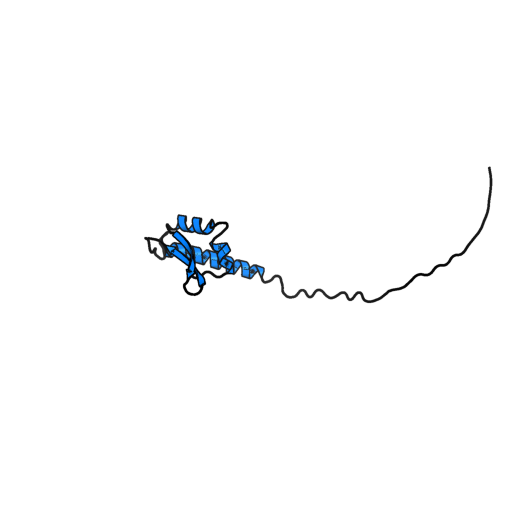? -27.331 8.118 55.485 1.00 42.72 96 ARG A CA 1
ATOM 750 C C . ARG A 1 96 ? -26.955 9.599 55.559 1.00 42.72 96 ARG A C 1
ATOM 752 O O . ARG A 1 96 ? -25.920 10.003 56.068 1.00 42.72 96 ARG A O 1
ATOM 759 N N . ARG A 1 97 ? -27.906 10.394 55.087 1.00 42.09 97 ARG A N 1
ATOM 760 C CA . ARG A 1 97 ? -28.170 11.774 55.482 1.00 42.09 97 ARG A CA 1
ATOM 761 C C . ARG A 1 97 ? -28.486 11.791 56.987 1.00 42.09 97 ARG A C 1
ATOM 763 O O . ARG A 1 97 ? -29.428 11.111 57.384 1.00 42.09 97 ARG A O 1
ATOM 770 N N . SER A 1 98 ? -27.760 12.577 57.784 1.00 43.22 98 SER A N 1
ATOM 771 C CA . SER A 1 98 ? -28.206 13.011 59.118 1.00 43.22 98 SER A CA 1
ATOM 772 C C . SER A 1 98 ? -27.817 14.479 59.362 1.00 43.22 98 SER A C 1
ATOM 774 O O . SER A 1 98 ? -26.663 14.825 59.114 1.00 43.22 98 SER A O 1
ATOM 776 N N . PRO A 1 99 ? -28.745 15.347 59.816 1.00 46.50 99 PRO A N 1
ATOM 777 C CA . PRO A 1 99 ? -28.537 16.784 59.986 1.00 46.50 99 PRO A CA 1
ATOM 778 C C . PRO A 1 99 ? -28.105 17.174 61.414 1.00 46.50 99 PRO A C 1
ATOM 780 O O . PRO A 1 99 ? -28.168 16.379 62.349 1.00 46.50 99 PRO A O 1
ATOM 783 N 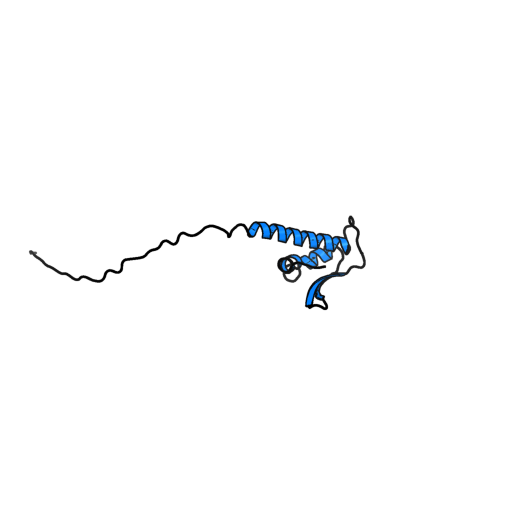N . SER A 1 100 ? -27.695 18.438 61.539 1.00 47.19 100 SER A N 1
ATOM 784 C CA . SER A 1 100 ? -27.286 19.202 62.729 1.00 47.19 100 SER A CA 1
ATOM 785 C C . SER A 1 100 ? -27.917 18.830 64.081 1.00 47.19 100 SER A C 1
ATOM 787 O O . SER A 1 100 ? -29.132 18.680 64.193 1.00 47.19 100 SER A O 1
ATOM 789 N N . ARG A 1 101 ? -27.106 18.872 65.157 1.00 45.75 101 ARG A N 1
ATOM 790 C CA . ARG A 1 101 ? -27.567 19.212 66.519 1.00 45.75 101 ARG A CA 1
ATOM 791 C C . ARG A 1 101 ? -26.534 20.038 67.293 1.00 45.75 101 ARG A C 1
ATOM 793 O O . ARG A 1 101 ? -25.423 19.597 67.553 1.00 45.75 101 ARG A O 1
ATOM 800 N N . ARG A 1 102 ? -26.971 21.243 67.667 1.00 40.31 102 ARG A N 1
ATOM 801 C CA . ARG A 1 102 ? -26.434 22.110 68.723 1.00 40.31 102 ARG A CA 1
ATOM 802 C C . ARG A 1 102 ? -26.684 21.494 70.112 1.00 40.31 102 ARG A C 1
ATOM 804 O O . ARG A 1 102 ? -27.786 20.995 70.330 1.00 40.31 102 ARG A O 1
ATOM 811 N N . ARG A 1 103 ? -25.730 21.646 71.041 1.00 43.59 103 ARG A N 1
ATOM 812 C CA . ARG A 1 103 ? -25.875 21.895 72.505 1.00 43.59 103 ARG A CA 1
ATOM 813 C C . ARG A 1 103 ? -24.476 21.774 73.124 1.00 43.59 103 ARG A C 1
ATOM 815 O O . ARG A 1 103 ? -23.855 20.738 72.959 1.00 43.59 103 ARG A O 1
ATOM 822 N N . ASP A 1 104 ? -23.823 22.824 73.615 1.00 40.38 104 ASP A N 1
ATOM 823 C CA . ASP A 1 104 ? -24.139 23.675 74.779 1.00 40.38 104 ASP A CA 1
ATOM 824 C C . ASP A 1 104 ? -24.301 22.878 76.081 1.00 40.38 104 ASP A C 1
ATOM 826 O O . ASP A 1 104 ? -25.327 22.225 76.259 1.00 40.38 104 ASP A O 1
ATOM 830 N N . SER A 1 105 ? -23.286 22.944 76.958 1.00 41.94 105 SER A N 1
ATOM 831 C CA . SER A 1 105 ? -23.418 23.509 78.316 1.00 41.94 105 SER A CA 1
ATOM 832 C C . SER A 1 105 ? -22.148 23.303 79.170 1.00 41.94 105 SER A C 1
ATOM 834 O O . SER A 1 105 ? -21.786 22.165 79.446 1.00 41.94 105 SER A O 1
ATOM 836 N N . ARG A 1 106 ? -21.519 24.428 79.572 1.00 41.78 106 ARG A N 1
ATOM 837 C CA . ARG A 1 106 ? -21.216 24.885 80.964 1.00 41.78 106 ARG A CA 1
ATOM 838 C C . ARG A 1 106 ? -20.701 23.825 81.979 1.00 41.78 106 ARG A C 1
ATOM 840 O O . ARG A 1 106 ? -21.313 22.784 82.113 1.00 41.78 106 ARG A O 1
ATOM 847 N N . SER A 1 107 ? -19.693 24.030 82.844 1.00 42.41 107 SER A N 1
ATOM 848 C CA . SER A 1 107 ? -19.188 25.247 83.512 1.00 42.41 107 SER A CA 1
ATOM 849 C C . SER A 1 107 ? -18.164 24.919 84.631 1.00 42.41 107 SER A C 1
ATOM 851 O O . SER A 1 107 ? -18.309 23.864 85.239 1.00 42.41 107 SER A O 1
ATOM 853 N N . ARG A 1 108 ? -17.344 25.933 85.010 1.00 43.94 108 ARG A N 1
ATOM 854 C CA . ARG A 1 108 ? -16.784 26.267 86.364 1.00 43.94 108 ARG A CA 1
ATOM 855 C C . ARG A 1 108 ? -15.579 25.424 86.868 1.00 43.94 108 ARG A C 1
ATOM 857 O O . ARG A 1 108 ? -15.580 24.223 86.679 1.00 43.94 108 ARG A O 1
ATOM 864 N N . THR A 1 109 ? -14.524 25.948 87.523 1.00 41.59 109 THR A N 1
ATOM 865 C CA . THR A 1 109 ? -14.269 27.234 88.236 1.00 41.59 109 THR A CA 1
ATOM 866 C C . THR A 1 109 ? -12.801 27.348 88.721 1.00 41.59 109 THR A C 1
ATOM 868 O O . THR A 1 109 ? -12.162 26.316 88.880 1.00 41.59 109 THR A O 1
ATOM 871 N N . ALA A 1 110 ? -12.404 28.580 89.108 1.00 48.28 110 ALA A N 1
ATOM 872 C CA . ALA A 1 110 ? -11.307 29.014 90.018 1.00 48.28 110 ALA A CA 1
ATOM 873 C C . ALA A 1 110 ? -9.900 29.211 89.389 1.00 48.28 110 ALA A C 1
ATOM 875 O O . ALA A 1 110 ? -9.362 28.278 88.814 1.00 48.28 110 ALA A O 1
ATOM 876 N N . SER A 1 111 ? -9.323 30.429 89.296 1.00 47.00 111 SER A N 1
ATOM 877 C CA . SER A 1 111 ? -8.788 31.347 90.349 1.00 47.00 111 SER A CA 1
ATOM 878 C C . SER A 1 111 ? -7.571 30.713 91.064 1.00 47.00 111 SER A C 1
ATOM 880 O O . SER A 1 111 ? -7.720 29.601 91.544 1.00 47.00 111 SER A O 1
ATOM 882 N N . GLN A 1 112 ? -6.358 31.274 91.209 1.00 45.44 112 GLN A N 1
ATOM 883 C CA . GLN A 1 112 ? -5.827 32.648 91.373 1.00 45.44 112 GLN A CA 1
ATOM 884 C C . GLN A 1 112 ? -4.272 32.656 91.089 1.00 45.44 112 GLN A C 1
ATOM 886 O O . GLN A 1 112 ? -3.838 31.804 90.322 1.00 45.44 112 GLN A O 1
ATOM 891 N N . PRO A 1 113 ? -3.395 33.440 91.772 1.00 51.56 113 PRO A N 1
ATOM 892 C CA . PRO A 1 113 ? -3.009 34.850 91.559 1.00 51.56 113 PRO A CA 1
ATOM 893 C C . PRO A 1 113 ? -1.475 35.036 91.371 1.00 51.56 113 PRO A C 1
ATOM 895 O O . PRO A 1 113 ? -0.718 34.071 91.459 1.00 51.56 113 PRO A O 1
ATOM 898 N N . GLY A 1 114 ? -1.015 36.284 91.203 1.00 40.66 114 GLY A N 1
ATOM 899 C CA . GLY A 1 114 ? 0.393 36.685 91.348 1.00 40.66 114 GLY A CA 1
ATOM 900 C C . GLY A 1 114 ? 0.762 37.882 90.495 1.00 40.66 114 GLY A C 1
ATOM 901 O O . GLY A 1 114 ? 1.309 37.638 89.402 1.00 40.66 114 GLY A O 1
#

Sequence (114 aa):
MHIPENCKGWVTGNRGSELRRVEQATGTFMFMALDRHGEERLLIFSANGGSKTADGGRMHAERLINEMVQEKLRGDSRGRSRSDSLEMPERSNSRRRSPSRRRDSRSRTASQPG

InterPro domains:
  IPR036612 K Homology domain, type 1 superfamily [G3DSA:3.30.1370.10] (1-108)
  IPR036612 K Homology domain, type 1 superfamily [SSF54791] (1-72)

Radius of gyration: 34.68 Å; chains: 1; bounding box: 42×54×107 Å

Secondary structure (DSSP, 8-state):
-B--HHHHHHHH-GGGHHHHHHHHHHT-EEEEEE-TTS-EEEEEE-S----SSSSSHHHHHHHHHHHHHHHHHHHHHHHGGGSS------------------------------

Foldseek 3Di:
DAADPQCPCQCQDDVRVNVVVLCVFAVWDWDWDADPVRHIDIDIDDPDCDDPPDRHHDNNSVVVSVVSRVVSVVVVVVVVVPDDDPPPPPPPPDDDDDDDDDDDDDDDDDDDDD

pLDDT: mean 78.27, std 22.94, range [40.31, 97.69]

Organism: NCBI:txid1628268